Protein AF-A0A9E4JBI9-F1 (afdb_monomer)

Sequence (99 aa):
MTARLTSVGPRKAYVLVFLLLTLLTVAEVGVVYVPAVSRALLISALVLLALAKAGLVLMTYMHLGHEARALRLTVLVPFVFPALYAFVLMAEASWRFLR

Secondary structure (DSSP, 8-state):
----S--S-HHHHHHHHHHHHHHHHHHHHHHHT-TT--HHHHHHHHHHHHHHHHHHHHHHTS-TTTS-HHHHHHHHHHHHHHHHHHHHHHHHHHHHHT-

Radius of gyration: 18.27 Å; Cα contacts (8 Å, |Δi|>4): 27; chains: 1; bounding box: 62×27×43 Å

Foldseek 3Di:
DPPDDPPCPLVSVVVVLVVVLVVLVVVLVVLVPDPPDDPVRNVVVNVVSVVVNVVSCCVRVVVLVPDDPVSSVVVVVVVCVVVVVVVVVVVVVVVVVVD

pLDDT: mean 85.4, std 12.38, range [46.72, 97.19]

Mean predicted aligned error: 8.05 Å

Solvent-accessible surface area (backbone atoms only — not comparable to full-atom values): 5890 Å² total; per-residue (Å²): 145,86,88,85,87,75,85,59,53,74,70,54,47,55,53,51,51,48,52,51,48,52,51,53,49,53,48,51,57,52,60,72,71,51,78,95,64,55,70,68,58,52,52,52,52,49,50,52,54,50,50,52,49,50,50,53,43,44,44,61,79,63,44,49,72,81,53,58,73,69,65,41,47,66,56,46,51,73,61,47,49,59,59,54,49,50,52,53,51,52,51,52,53,52,56,60,73,77,107

Structure (mmCIF, N/CA/C/O backbone):
data_AF-A0A9E4JBI9-F1
#
_entry.id   AF-A0A9E4JBI9-F1
#
loop_
_atom_site.group_PDB
_atom_site.id
_atom_site.type_symbol
_atom_site.label_atom_id
_atom_site.label_alt_id
_atom_site.label_comp_id
_atom_site.label_asym_id
_atom_site.label_entity_id
_atom_s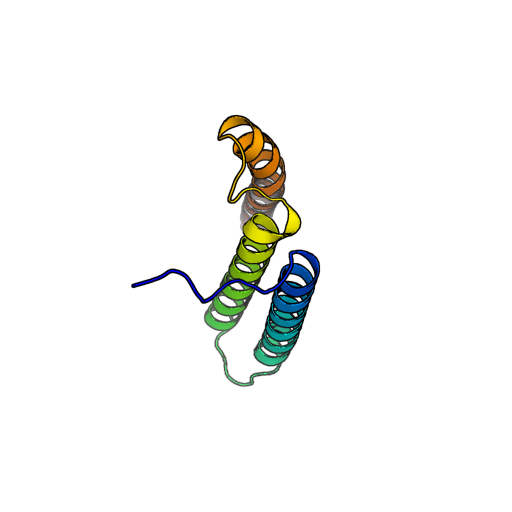ite.label_seq_id
_atom_site.pdbx_PDB_ins_code
_atom_site.Cartn_x
_atom_site.Cartn_y
_atom_site.Cartn_z
_atom_site.occupancy
_atom_site.B_iso_or_equiv
_atom_site.auth_seq_id
_atom_site.auth_comp_id
_atom_site.auth_asym_id
_atom_site.auth_atom_id
_atom_site.pdbx_PDB_model_num
ATOM 1 N N . MET A 1 1 ? -31.114 18.670 3.059 1.00 46.72 1 MET A N 1
ATOM 2 C CA . MET A 1 1 ? -31.574 17.543 2.216 1.00 46.72 1 MET A CA 1
ATOM 3 C C . MET A 1 1 ? -30.383 16.641 1.857 1.00 46.72 1 MET A C 1
ATOM 5 O O . MET A 1 1 ? -30.017 16.555 0.700 1.00 46.72 1 MET A O 1
ATOM 9 N N . THR A 1 2 ? -29.746 15.990 2.842 1.00 48.91 2 THR A N 1
ATOM 10 C CA . THR A 1 2 ? -28.578 15.089 2.634 1.00 48.91 2 THR A CA 1
ATOM 11 C C . THR A 1 2 ? -28.499 13.991 3.708 1.00 48.91 2 THR A C 1
ATOM 13 O O . THR A 1 2 ? -27.429 13.535 4.087 1.00 48.91 2 THR A O 1
ATOM 16 N N . ALA A 1 3 ? -29.644 13.544 4.223 1.00 59.12 3 ALA A N 1
ATOM 17 C CA . ALA A 1 3 ? -29.716 12.480 5.220 1.00 59.12 3 ALA A CA 1
ATOM 18 C C . ALA A 1 3 ? -30.412 11.258 4.611 1.00 59.12 3 ALA A C 1
ATOM 20 O O . ALA A 1 3 ? -31.601 11.086 4.863 1.00 59.12 3 ALA A O 1
ATOM 21 N N . ARG A 1 4 ? -29.742 10.471 3.740 1.00 51.34 4 ARG A N 1
ATOM 22 C CA . ARG A 1 4 ? -30.317 9.194 3.240 1.00 51.34 4 ARG A CA 1
ATOM 23 C C . ARG A 1 4 ? -29.437 8.246 2.398 1.00 51.34 4 ARG A C 1
ATOM 25 O O . ARG A 1 4 ? -30.003 7.506 1.605 1.00 51.34 4 ARG A O 1
ATOM 32 N N . LEU A 1 5 ? -28.105 8.197 2.534 1.00 55.97 5 LEU A N 1
ATOM 33 C CA . LEU A 1 5 ? -27.298 7.271 1.699 1.00 55.97 5 LEU A CA 1
ATOM 34 C C . LEU A 1 5 ? -26.445 6.222 2.429 1.00 55.97 5 LEU A C 1
ATOM 36 O O . LEU A 1 5 ? -25.766 5.442 1.772 1.00 55.97 5 LEU A O 1
ATOM 40 N N . THR A 1 6 ? -26.525 6.095 3.755 1.00 51.41 6 THR A N 1
ATOM 41 C CA . THR A 1 6 ? -25.751 5.074 4.490 1.00 51.41 6 THR A CA 1
ATOM 42 C C . THR A 1 6 ? -26.591 4.332 5.535 1.00 51.41 6 THR A C 1
ATOM 44 O O . THR A 1 6 ? -26.264 4.297 6.712 1.00 51.41 6 THR A O 1
ATOM 47 N N . SER A 1 7 ? -27.680 3.676 5.118 1.00 47.09 7 SER A N 1
ATOM 48 C CA . SER A 1 7 ? -28.358 2.650 5.947 1.00 47.09 7 SER A CA 1
ATOM 49 C C . SER A 1 7 ? -27.816 1.234 5.699 1.00 47.09 7 SER A C 1
ATOM 51 O O . SER A 1 7 ? -28.430 0.219 6.039 1.00 47.09 7 SER A O 1
ATOM 53 N N . VAL A 1 8 ? -26.631 1.150 5.099 1.00 58.59 8 VAL A N 1
ATOM 54 C CA . VAL A 1 8 ? -25.854 -0.076 4.986 1.00 58.59 8 VAL A CA 1
ATOM 55 C C . VAL A 1 8 ? -25.333 -0.373 6.393 1.00 58.59 8 VAL A C 1
ATOM 57 O O . VAL A 1 8 ? -24.371 0.241 6.838 1.00 58.59 8 VAL A O 1
ATOM 60 N N . GLY A 1 9 ? -26.020 -1.252 7.135 1.00 64.94 9 GLY A N 1
ATOM 61 C CA . GLY A 1 9 ? -25.605 -1.614 8.498 1.00 64.94 9 GLY A CA 1
ATOM 62 C C . GLY A 1 9 ? -24.115 -1.990 8.547 1.00 64.94 9 GLY A C 1
ATOM 63 O O . GLY A 1 9 ? -23.610 -2.494 7.545 1.00 64.94 9 GLY A O 1
ATOM 64 N N . PRO A 1 10 ? -23.404 -1.791 9.672 1.00 68.06 10 PRO A N 1
ATOM 65 C CA . PRO A 1 10 ? -21.935 -1.839 9.730 1.00 68.06 10 PRO A CA 1
ATOM 66 C C . PRO A 1 10 ? -21.333 -3.087 9.068 1.00 68.06 10 PRO A C 1
ATOM 68 O O . PRO A 1 10 ? -20.383 -2.996 8.300 1.00 68.06 10 PRO A O 1
ATOM 71 N N . ARG A 1 11 ? -21.975 -4.250 9.234 1.00 78.94 11 ARG A N 1
ATOM 72 C CA . ARG A 1 11 ? -21.613 -5.505 8.550 1.00 78.94 11 ARG A CA 1
ATOM 73 C C . ARG A 1 11 ? -21.638 -5.423 7.022 1.00 78.94 11 ARG A C 1
ATOM 75 O O . ARG A 1 11 ? -20.736 -5.92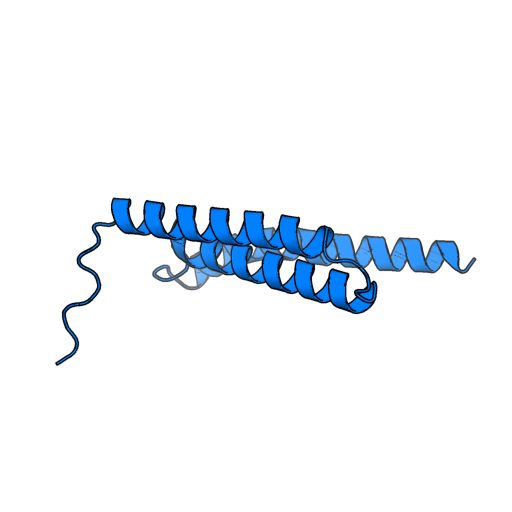2 6.364 1.00 78.94 11 ARG A O 1
ATOM 82 N N . LYS A 1 12 ? -22.657 -4.788 6.450 1.00 83.06 12 LYS A N 1
ATOM 83 C CA . LYS A 1 12 ? -22.800 -4.625 5.002 1.00 83.06 12 LYS A CA 1
ATOM 84 C C . LYS A 1 12 ? -21.737 -3.670 4.432 1.00 83.06 12 LYS A C 1
ATOM 86 O O . LYS A 1 12 ? -21.296 -3.882 3.309 1.00 83.06 12 LYS A O 1
ATOM 91 N N . ALA A 1 13 ? -21.287 -2.674 5.204 1.00 83.81 13 ALA A N 1
ATOM 92 C CA . ALA A 1 13 ? -20.217 -1.766 4.785 1.00 83.81 13 ALA A CA 1
ATOM 93 C C . ALA A 1 13 ? -18.873 -2.507 4.684 1.00 83.81 13 ALA A C 1
ATOM 95 O O . ALA A 1 13 ? -18.177 -2.376 3.680 1.00 83.81 13 ALA A O 1
ATOM 96 N N . TYR A 1 14 ? -18.561 -3.371 5.656 1.00 88.44 14 TYR A N 1
ATOM 97 C CA . TYR A 1 14 ? -17.377 -4.236 5.593 1.00 88.44 14 TYR A CA 1
ATOM 98 C C . TYR A 1 14 ? -17.390 -5.187 4.401 1.00 88.44 14 TYR A C 1
ATOM 100 O O . TYR A 1 14 ? -16.356 -5.376 3.768 1.00 88.44 14 TYR A O 1
ATOM 108 N N . VAL A 1 15 ? -18.544 -5.777 4.086 1.00 91.69 15 VAL A N 1
ATOM 109 C CA . VAL A 1 15 ? -18.680 -6.671 2.927 1.00 91.69 15 VAL A CA 1
ATOM 110 C C . VAL A 1 15 ? -18.508 -5.899 1.618 1.00 91.69 15 VAL A C 1
ATOM 112 O O . VAL A 1 15 ? -17.849 -6.384 0.705 1.00 91.69 15 VAL A O 1
ATOM 115 N N . LEU A 1 16 ? -19.037 -4.677 1.525 1.00 91.44 16 LEU A N 1
ATOM 116 C CA . LEU A 1 16 ? -18.870 -3.842 0.336 1.00 91.44 16 LEU A CA 1
ATOM 117 C C . LEU A 1 16 ? -17.404 -3.449 0.115 1.00 91.44 16 LEU A C 1
ATOM 119 O O . LEU A 1 16 ? -16.901 -3.569 -1.000 1.00 91.44 16 LEU A O 1
ATOM 123 N N . VAL A 1 17 ? -16.699 -3.033 1.171 1.00 92.75 17 VAL A N 1
ATOM 124 C CA . VAL A 1 17 ? -15.266 -2.706 1.075 1.00 92.75 17 VAL A CA 1
ATOM 125 C C . VAL A 1 17 ? -14.430 -3.951 0.788 1.00 92.75 17 VAL A C 1
ATOM 127 O O . VAL A 1 17 ? -13.487 -3.870 0.006 1.00 92.75 17 VAL A O 1
ATOM 130 N N . PHE A 1 18 ? -14.803 -5.110 1.333 1.00 93.75 18 PHE A N 1
ATOM 131 C CA . PHE A 1 18 ? -14.159 -6.380 1.002 1.00 93.75 18 PHE A CA 1
ATOM 132 C C . PHE A 1 18 ? -14.258 -6.668 -0.498 1.00 93.75 18 PHE A C 1
ATOM 134 O O . PHE A 1 18 ? -13.238 -6.887 -1.143 1.00 93.75 18 PHE A O 1
ATOM 141 N N . LEU A 1 19 ? -15.464 -6.585 -1.071 1.00 95.50 19 LEU A N 1
ATOM 142 C CA . LEU A 1 19 ? -15.674 -6.791 -2.506 1.00 95.50 19 LEU A CA 1
ATOM 143 C C . LEU A 1 19 ? -14.900 -5.775 -3.352 1.00 95.50 19 LEU A C 1
ATOM 145 O O . LEU A 1 19 ? -14.336 -6.141 -4.382 1.00 95.50 19 LEU A O 1
ATOM 149 N N . LEU A 1 20 ? -14.825 -4.519 -2.905 1.00 95.31 20 LEU A N 1
ATOM 150 C CA . LEU A 1 20 ? -14.030 -3.491 -3.573 1.00 95.31 20 LEU A CA 1
ATOM 151 C C . LEU A 1 20 ? -12.531 -3.829 -3.553 1.00 95.31 20 LEU A C 1
ATOM 153 O O . LEU A 1 20 ? -11.868 -3.701 -4.579 1.00 95.31 20 LEU A O 1
ATOM 157 N N . LEU A 1 21 ? -11.999 -4.300 -2.421 1.00 95.62 21 LEU A N 1
ATOM 158 C CA . LEU A 1 21 ? -10.608 -4.755 -2.309 1.00 95.62 21 LEU A CA 1
ATOM 159 C C . LEU A 1 21 ? -10.339 -5.978 -3.188 1.00 95.62 21 LEU A C 1
ATOM 161 O O . LEU A 1 21 ? -9.300 -6.036 -3.849 1.00 95.62 21 LEU A O 1
ATOM 165 N N . THR A 1 22 ? -11.267 -6.934 -3.233 1.00 96.44 22 THR A N 1
ATOM 166 C CA . THR A 1 22 ? -11.181 -8.087 -4.136 1.00 96.44 22 THR A CA 1
ATOM 167 C C . THR A 1 22 ? -11.121 -7.626 -5.589 1.00 96.44 22 THR A C 1
ATOM 169 O O . THR A 1 22 ? -10.223 -8.043 -6.317 1.00 96.44 22 THR A O 1
ATOM 172 N N . LEU A 1 23 ? -12.004 -6.712 -5.999 1.00 96.88 23 LEU A N 1
ATOM 173 C CA . LEU A 1 23 ? -12.011 -6.161 -7.353 1.00 96.88 23 LEU A CA 1
ATOM 174 C C . LEU A 1 23 ? -10.699 -5.435 -7.680 1.00 96.88 23 LEU A C 1
ATOM 176 O O . LEU A 1 23 ? -10.132 -5.656 -8.748 1.00 96.88 23 LEU A O 1
ATOM 180 N N . LEU A 1 24 ? -10.175 -4.628 -6.752 1.00 95.69 24 LEU A N 1
ATOM 181 C CA . LEU A 1 24 ? -8.884 -3.951 -6.920 1.00 95.69 24 LEU A CA 1
ATOM 182 C C . LEU A 1 24 ? -7.721 -4.941 -7.052 1.00 95.69 24 LEU A C 1
ATOM 184 O O . LEU A 1 24 ? -6.761 -4.676 -7.767 1.00 95.69 24 LEU A O 1
ATOM 188 N N . THR A 1 25 ? -7.812 -6.091 -6.385 1.00 96.44 25 THR A N 1
ATOM 189 C CA . THR A 1 25 ? -6.800 -7.154 -6.457 1.00 96.44 25 THR A CA 1
ATOM 190 C C . THR A 1 25 ? -6.871 -7.895 -7.791 1.00 96.44 25 THR A C 1
ATOM 192 O O . THR A 1 25 ? -5.841 -8.144 -8.409 1.00 96.44 25 THR A O 1
ATOM 195 N N . VAL A 1 26 ? -8.076 -8.179 -8.293 1.00 97.19 26 VAL A N 1
ATOM 196 C CA . VAL A 1 26 ? -8.264 -8.720 -9.649 1.00 97.19 26 VAL A CA 1
ATOM 197 C C . VAL A 1 26 ? -7.734 -7.741 -10.700 1.00 97.19 26 VAL A C 1
ATOM 199 O O . VAL A 1 26 ? -7.034 -8.158 -11.620 1.00 97.19 26 VAL A O 1
ATOM 202 N N . ALA A 1 27 ? -8.003 -6.441 -10.542 1.00 94.75 27 ALA A N 1
ATOM 203 C CA . ALA A 1 27 ? -7.471 -5.407 -11.425 1.00 94.75 27 ALA A CA 1
ATOM 204 C C . ALA A 1 27 ? -5.936 -5.347 -11.386 1.00 94.75 27 ALA A C 1
ATOM 206 O O . ALA A 1 27 ? -5.308 -5.252 -12.435 1.00 94.75 27 ALA A O 1
ATOM 207 N N . GLU A 1 28 ? -5.325 -5.459 -10.204 1.00 94.88 28 GLU A N 1
ATOM 208 C CA . GLU A 1 28 ? -3.867 -5.518 -10.051 1.00 94.88 28 GLU A CA 1
ATOM 209 C C . GLU A 1 28 ? -3.254 -6.687 -10.819 1.00 94.88 28 GLU A C 1
ATOM 211 O O . GLU A 1 28 ? -2.327 -6.488 -11.604 1.00 94.88 28 GLU A O 1
ATOM 216 N N . VAL A 1 29 ? -3.815 -7.887 -10.658 1.00 95.44 29 VAL A N 1
ATOM 217 C CA . VAL A 1 29 ? -3.384 -9.066 -11.417 1.00 95.44 29 VAL A CA 1
ATOM 218 C C . VAL A 1 29 ? -3.576 -8.835 -12.918 1.00 95.44 29 VAL A C 1
ATOM 220 O O . VAL A 1 29 ? -2.682 -9.142 -13.700 1.00 95.44 29 VAL A O 1
ATOM 223 N N . GLY A 1 30 ? -4.695 -8.232 -13.328 1.00 93.44 30 GLY A N 1
ATOM 224 C CA . GLY A 1 30 ? -4.964 -7.885 -14.724 1.00 93.44 30 GLY A CA 1
ATOM 225 C C . GLY A 1 30 ? -3.926 -6.937 -15.331 1.00 93.44 30 GLY A C 1
ATOM 226 O O . GLY A 1 30 ? -3.463 -7.185 -16.442 1.00 93.44 30 GLY A O 1
ATOM 227 N N . VAL A 1 31 ? -3.508 -5.898 -14.596 1.00 93.06 31 VAL A N 1
ATOM 228 C CA . VAL A 1 31 ? -2.491 -4.924 -15.040 1.00 93.06 31 VAL A CA 1
ATOM 229 C C . VAL A 1 31 ? -1.151 -5.600 -15.344 1.00 93.06 31 VAL A C 1
ATOM 231 O O . VAL A 1 31 ? -0.481 -5.210 -16.298 1.00 93.06 31 VAL A O 1
ATOM 234 N N . VAL A 1 32 ? -0.777 -6.640 -14.593 1.00 92.81 32 VAL A N 1
ATOM 235 C CA . VAL A 1 32 ? 0.471 -7.392 -14.823 1.00 92.81 32 VAL A CA 1
ATOM 236 C C . VAL A 1 32 ? 0.472 -8.116 -16.174 1.00 92.81 32 VAL A C 1
ATOM 238 O O . VAL A 1 32 ? 1.529 -8.259 -16.785 1.00 92.81 32 VAL A O 1
ATOM 241 N N . TYR A 1 33 ? -0.693 -8.541 -16.664 1.00 93.06 33 TYR A N 1
ATOM 242 C CA . TYR A 1 33 ? -0.815 -9.264 -17.933 1.00 93.06 33 TYR A CA 1
ATOM 243 C C . TYR A 1 33 ? -1.004 -8.355 -19.154 1.00 93.06 33 TYR A C 1
ATOM 245 O O . TYR A 1 33 ? -1.122 -8.871 -20.266 1.00 93.06 33 TYR A O 1
ATOM 253 N N . VAL A 1 34 ? -1.030 -7.026 -18.993 1.00 90.38 34 VAL A N 1
ATOM 254 C CA . VAL A 1 34 ? -1.171 -6.105 -20.129 1.00 90.38 34 VAL A CA 1
ATOM 255 C C . VAL A 1 34 ? 0.142 -6.068 -20.925 1.00 90.38 34 VAL A C 1
ATOM 257 O O . VAL A 1 34 ? 1.166 -5.617 -20.400 1.00 90.38 34 VAL A O 1
ATOM 260 N N . PRO A 1 35 ? 0.148 -6.515 -22.195 1.00 87.25 35 PRO A N 1
ATOM 261 C CA . PRO A 1 35 ? 1.348 -6.474 -23.018 1.00 87.25 35 PRO A CA 1
ATOM 262 C C . PRO A 1 35 ? 1.684 -5.033 -23.430 1.00 87.25 35 PRO A C 1
ATOM 264 O O . PRO A 1 35 ? 0.820 -4.161 -23.476 1.00 87.25 35 PRO A O 1
ATOM 267 N N . ALA A 1 36 ? 2.951 -4.795 -23.779 1.00 85.06 36 ALA A N 1
ATOM 268 C CA . ALA A 1 36 ? 3.448 -3.529 -24.336 1.00 85.06 36 ALA A CA 1
ATOM 269 C C . ALA A 1 36 ? 3.383 -2.286 -23.414 1.00 85.06 36 ALA A C 1
ATOM 271 O O . ALA A 1 36 ? 3.501 -1.157 -23.888 1.00 85.06 36 ALA A O 1
ATOM 272 N N . VAL A 1 37 ? 3.273 -2.468 -22.095 1.00 89.31 37 VAL A N 1
ATOM 273 C CA . VAL A 1 37 ? 3.384 -1.376 -21.111 1.00 89.31 37 VAL A CA 1
ATOM 274 C C . VAL A 1 37 ? 4.844 -1.185 -20.692 1.00 89.31 37 VAL A C 1
ATOM 276 O O . VAL A 1 37 ? 5.566 -2.152 -20.446 1.00 89.31 37 VAL A O 1
ATOM 279 N N . SER A 1 38 ? 5.302 0.067 -20.586 1.00 92.75 38 SER A N 1
ATOM 280 C CA . SER A 1 38 ? 6.656 0.346 -20.099 1.00 92.75 38 SER A CA 1
ATOM 281 C C . SER A 1 38 ? 6.815 -0.105 -18.643 1.00 92.75 38 SER A C 1
ATOM 283 O O . SER A 1 38 ? 5.911 0.046 -17.820 1.00 92.75 38 SER A O 1
ATOM 285 N N . ARG A 1 39 ? 7.995 -0.630 -18.290 1.00 89.56 39 ARG A N 1
ATOM 286 C CA . ARG A 1 3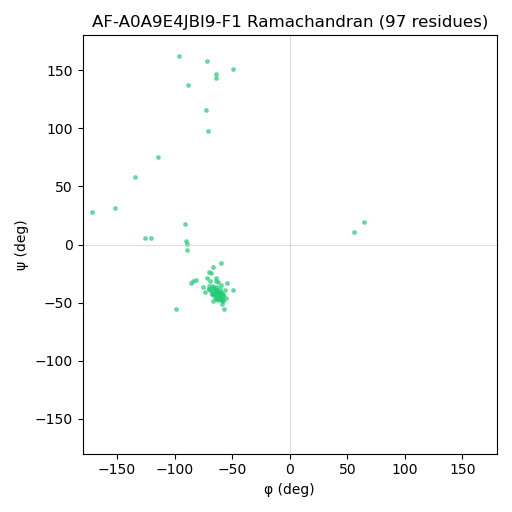9 ? 8.261 -1.144 -16.934 1.00 89.56 39 ARG A CA 1
ATOM 287 C C . ARG A 1 39 ? 8.002 -0.095 -15.849 1.00 89.56 39 ARG A C 1
ATOM 289 O O . ARG A 1 39 ? 7.467 -0.424 -14.797 1.00 89.56 39 ARG A O 1
ATOM 296 N N . ALA A 1 40 ? 8.357 1.162 -16.113 1.00 91.12 40 ALA A N 1
ATOM 297 C CA . ALA A 1 40 ? 8.122 2.265 -15.187 1.00 91.12 40 ALA A CA 1
ATOM 298 C C . ALA A 1 40 ? 6.623 2.534 -14.969 1.00 91.12 40 ALA A C 1
ATOM 300 O O . ALA A 1 40 ? 6.206 2.739 -13.832 1.00 91.12 40 ALA A O 1
ATOM 301 N N . LEU A 1 41 ? 5.820 2.487 -16.038 1.00 92.75 41 LEU A N 1
ATOM 302 C CA . LEU A 1 41 ? 4.373 2.693 -15.965 1.00 92.75 41 LEU A CA 1
ATOM 303 C C . LEU A 1 41 ? 3.664 1.528 -15.263 1.00 92.75 41 LEU A C 1
ATOM 305 O O . LEU A 1 41 ? 2.743 1.747 -1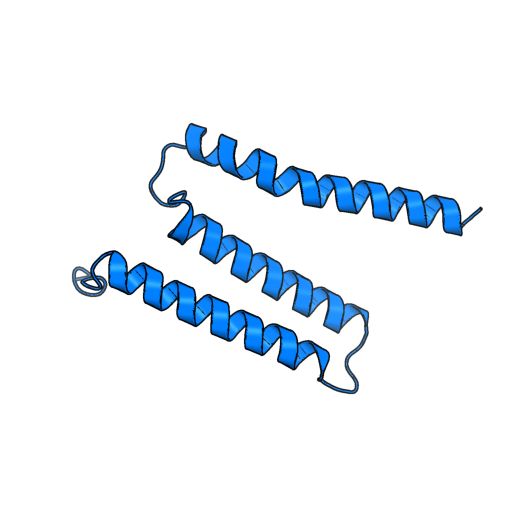4.483 1.00 92.75 41 LEU A O 1
ATOM 309 N N . LEU A 1 42 ? 4.118 0.295 -15.495 1.00 94.25 42 LEU A N 1
ATOM 310 C CA . LEU A 1 42 ? 3.597 -0.878 -14.797 1.00 94.25 42 LEU A CA 1
ATOM 311 C C . LEU A 1 42 ? 3.870 -0.772 -13.290 1.00 94.25 42 LEU A C 1
ATOM 313 O O . LEU A 1 42 ? 2.954 -0.927 -12.487 1.00 94.25 42 LEU A O 1
ATOM 317 N N . ILE A 1 43 ? 5.106 -0.440 -12.898 1.00 92.75 43 ILE A N 1
ATOM 318 C CA . ILE A 1 43 ? 5.468 -0.261 -11.484 1.00 92.75 43 ILE A CA 1
ATOM 319 C C . ILE A 1 43 ? 4.630 0.850 -10.843 1.00 92.75 43 ILE A C 1
ATOM 321 O O . ILE A 1 43 ? 4.079 0.641 -9.764 1.00 92.75 43 ILE A O 1
ATOM 325 N N . SER A 1 44 ? 4.501 2.014 -11.489 1.00 93.44 44 SER A N 1
ATOM 326 C CA . SER A 1 44 ? 3.724 3.120 -10.922 1.00 93.44 44 SER A CA 1
ATOM 327 C C . SER A 1 44 ? 2.240 2.770 -10.780 1.00 93.44 44 SER A C 1
ATOM 329 O O . SER A 1 44 ? 1.649 3.072 -9.743 1.00 93.44 44 SER A O 1
ATOM 331 N N . ALA A 1 45 ? 1.653 2.063 -11.751 1.00 94.06 45 ALA A N 1
ATOM 332 C CA . ALA A 1 45 ? 0.274 1.586 -11.676 1.00 94.06 45 ALA A CA 1
ATOM 333 C C . ALA A 1 45 ? 0.057 0.614 -10.502 1.00 94.06 45 ALA A C 1
ATOM 335 O O . ALA A 1 45 ? -0.890 0.788 -9.731 1.00 94.06 45 ALA A O 1
ATOM 336 N N . LEU A 1 46 ? 0.950 -0.365 -10.319 1.00 94.25 46 LEU A N 1
ATOM 337 C CA . LEU A 1 46 ? 0.869 -1.317 -9.205 1.00 94.25 46 LEU A CA 1
ATOM 338 C C . LEU A 1 46 ? 1.040 -0.628 -7.845 1.00 94.25 46 LEU A C 1
ATOM 340 O O . LEU A 1 46 ? 0.304 -0.924 -6.906 1.00 94.25 46 LEU A O 1
ATOM 344 N N . VAL A 1 47 ? 1.962 0.333 -7.735 1.00 93.94 47 VAL A N 1
ATOM 345 C CA . VAL A 1 47 ? 2.149 1.109 -6.498 1.00 93.94 47 VAL A CA 1
ATOM 346 C C . VAL A 1 47 ? 0.893 1.916 -6.164 1.00 93.94 47 VAL A C 1
ATOM 348 O O . VAL A 1 47 ? 0.450 1.909 -5.016 1.00 93.94 47 VAL A O 1
ATOM 351 N N . LEU A 1 48 ? 0.273 2.572 -7.149 1.00 95.12 48 LEU A N 1
ATOM 352 C CA . LEU A 1 48 ? -0.969 3.322 -6.936 1.00 95.12 48 LEU A CA 1
ATOM 353 C C . LEU A 1 48 ? -2.125 2.409 -6.496 1.00 95.12 48 LEU A C 1
ATOM 355 O O . LEU A 1 48 ? -2.847 2.749 -5.556 1.00 95.12 48 LEU A O 1
ATOM 359 N N . LEU A 1 49 ? -2.271 1.233 -7.114 1.00 95.00 49 LEU A N 1
ATOM 360 C CA . LEU A 1 49 ? -3.258 0.222 -6.715 1.00 95.00 49 LEU A CA 1
ATOM 361 C C . LEU A 1 49 ? -3.015 -0.292 -5.287 1.00 95.00 49 LEU A C 1
ATOM 363 O O . LEU A 1 49 ? -3.964 -0.434 -4.508 1.00 95.00 49 LEU A O 1
ATOM 367 N N . ALA A 1 50 ? -1.756 -0.517 -4.909 1.00 93.44 50 ALA A N 1
ATOM 368 C CA . ALA A 1 50 ? -1.381 -0.914 -3.556 1.00 93.44 50 ALA A CA 1
ATOM 369 C C . ALA A 1 50 ? -1.736 0.164 -2.516 1.00 93.44 50 ALA A C 1
ATOM 371 O O . ALA A 1 50 ? -2.348 -0.148 -1.490 1.00 93.44 50 ALA A O 1
ATOM 372 N N . LEU A 1 51 ? -1.426 1.434 -2.799 1.00 93.06 51 LEU A N 1
ATOM 373 C CA . LEU A 1 51 ? -1.759 2.561 -1.920 1.00 93.06 51 LEU A CA 1
ATOM 374 C C . LEU A 1 51 ? -3.274 2.747 -1.767 1.00 93.06 51 LEU A C 1
ATOM 376 O O . LEU A 1 51 ? -3.751 2.992 -0.657 1.00 93.06 51 LEU A O 1
ATOM 380 N N . ALA A 1 52 ? -4.044 2.575 -2.845 1.00 94.44 52 ALA A N 1
ATOM 381 C CA . ALA A 1 52 ? -5.503 2.639 -2.793 1.00 94.44 52 ALA A CA 1
ATOM 382 C C . ALA A 1 52 ? -6.093 1.553 -1.873 1.00 94.44 52 ALA A C 1
ATOM 384 O O . ALA A 1 52 ? -6.924 1.858 -1.013 1.00 94.44 52 ALA A O 1
ATOM 385 N N . LYS A 1 53 ? -5.618 0.302 -1.984 1.00 94.25 53 LYS A N 1
ATOM 386 C CA . LYS A 1 53 ? -6.024 -0.794 -1.082 1.00 94.25 53 LYS A CA 1
ATOM 387 C C . LYS A 1 53 ? -5.673 -0.488 0.370 1.00 94.25 53 LYS A C 1
ATOM 389 O O . LYS A 1 53 ? -6.523 -0.630 1.247 1.00 94.25 53 LYS A O 1
ATOM 394 N N . ALA A 1 54 ? -4.449 -0.030 0.624 1.00 91.69 54 ALA A N 1
ATOM 395 C CA . ALA A 1 54 ? -4.019 0.344 1.964 1.00 91.69 54 ALA A CA 1
ATOM 396 C C . ALA A 1 54 ? -4.903 1.440 2.577 1.00 91.69 54 ALA A C 1
ATOM 398 O O . ALA A 1 54 ? -5.316 1.320 3.730 1.00 91.69 54 ALA A O 1
ATOM 399 N N . GLY A 1 55 ? -5.248 2.472 1.800 1.00 89.88 55 GLY A N 1
ATOM 400 C CA . GLY A 1 55 ? -6.154 3.535 2.232 1.00 89.88 55 GLY A CA 1
ATOM 401 C C . GLY A 1 55 ? -7.542 3.012 2.612 1.00 89.88 55 GLY A C 1
ATOM 402 O O . GLY A 1 55 ? -8.043 3.334 3.690 1.00 89.88 55 GLY A O 1
ATOM 403 N N . LEU A 1 56 ? -8.132 2.147 1.779 1.00 90.56 56 LEU A N 1
ATOM 404 C CA . LEU A 1 56 ? -9.426 1.511 2.063 1.00 90.56 56 LEU A CA 1
ATOM 405 C C . LEU A 1 56 ? -9.394 0.676 3.352 1.00 90.56 56 LEU A C 1
ATOM 407 O O . LEU A 1 56 ? -10.333 0.744 4.152 1.00 90.56 56 LEU A O 1
ATOM 411 N N . VAL A 1 57 ? -8.310 -0.074 3.576 1.00 90.69 57 VAL A N 1
ATOM 412 C CA . VAL A 1 57 ? -8.121 -0.884 4.789 1.00 90.69 57 VAL A CA 1
ATOM 413 C C . VAL A 1 57 ? -7.978 -0.007 6.031 1.00 90.69 57 VAL A C 1
ATOM 415 O O . VAL A 1 57 ? -8.685 -0.237 7.015 1.00 90.69 57 VAL A O 1
ATOM 418 N N . LEU A 1 58 ? -7.120 1.018 5.973 1.00 88.38 58 LEU A N 1
ATOM 419 C CA . LEU A 1 58 ? -6.903 1.968 7.068 1.00 88.38 58 LEU A CA 1
ATOM 420 C C . LEU A 1 58 ? -8.210 2.665 7.462 1.00 88.38 58 LEU A C 1
ATOM 422 O O . LEU A 1 58 ? -8.545 2.732 8.643 1.00 88.38 58 LEU A O 1
ATOM 426 N N . MET A 1 59 ? -8.976 3.152 6.485 1.00 85.00 59 MET A N 1
ATOM 427 C CA . MET A 1 59 ? -10.222 3.875 6.753 1.00 85.00 59 MET A CA 1
ATOM 428 C C . MET A 1 59 ? -11.337 2.973 7.292 1.00 85.00 59 MET A C 1
ATOM 430 O O . MET A 1 59 ? -12.087 3.409 8.165 1.00 85.00 59 MET A O 1
ATOM 434 N N . THR A 1 60 ? -11.453 1.743 6.782 1.00 84.88 60 THR A N 1
ATOM 435 C CA . THR A 1 60 ? -12.626 0.891 7.038 1.00 84.88 60 THR A CA 1
ATOM 436 C C . THR A 1 60 ? -12.378 -0.133 8.136 1.00 84.88 60 THR A C 1
ATOM 438 O O . THR A 1 60 ? -13.128 -0.176 9.102 1.00 84.88 60 THR A O 1
ATOM 441 N N . TYR A 1 61 ? -11.340 -0.965 8.019 1.00 83.19 61 TYR A N 1
ATOM 442 C CA . TYR A 1 61 ? -11.124 -2.074 8.958 1.00 83.19 61 TYR A CA 1
ATOM 443 C C . TYR A 1 61 ? -10.394 -1.637 10.223 1.00 83.19 61 TYR A C 1
ATOM 445 O O . TYR A 1 61 ? -10.655 -2.172 11.2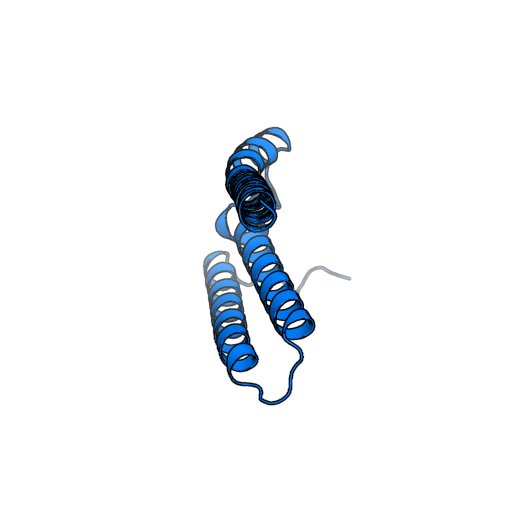98 1.00 83.19 61 TYR A O 1
ATOM 453 N N . MET A 1 62 ? -9.522 -0.632 10.120 1.00 85.56 62 MET A N 1
ATOM 454 C CA . MET A 1 62 ? -8.785 -0.115 11.276 1.00 85.56 62 MET A CA 1
ATOM 455 C C . MET A 1 62 ? -9.505 1.029 12.001 1.00 85.56 62 MET A C 1
ATOM 457 O O . MET A 1 62 ? -8.958 1.572 12.950 1.00 85.56 62 MET A O 1
ATOM 461 N N . HIS A 1 63 ? -10.719 1.403 11.575 1.00 74.25 63 HIS A N 1
ATOM 462 C CA . HIS A 1 63 ? -11.551 2.453 12.189 1.00 74.25 63 HIS A CA 1
ATOM 463 C C . HIS A 1 63 ? -10.896 3.844 12.312 1.00 74.25 63 HIS A C 1
ATOM 465 O O . HIS A 1 63 ? -11.484 4.758 12.891 1.00 74.25 63 HIS A O 1
ATOM 471 N N . LEU A 1 64 ? -9.738 4.071 11.679 1.00 72.00 64 LEU A N 1
ATOM 472 C CA . LEU A 1 64 ? -8.981 5.329 11.758 1.00 72.00 64 LEU A CA 1
ATOM 473 C C . LEU A 1 64 ? -9.759 6.561 11.272 1.00 72.00 64 LEU A C 1
ATOM 475 O O . LEU A 1 64 ? -9.332 7.687 11.524 1.00 72.00 64 LEU A O 1
ATOM 479 N N . GLY A 1 65 ? -10.866 6.366 10.549 1.00 64.81 65 GLY A N 1
ATOM 480 C CA . GLY A 1 65 ? -11.729 7.442 10.070 1.00 64.81 65 GLY A CA 1
ATOM 481 C C . GLY A 1 65 ? -12.532 8.162 11.161 1.00 64.81 65 GLY A C 1
ATOM 482 O O . GLY A 1 65 ? -12.900 9.312 10.943 1.00 64.81 65 GLY A O 1
ATOM 483 N N . HIS A 1 66 ? -12.786 7.530 12.314 1.00 66.88 66 HIS A N 1
ATOM 484 C CA . HIS A 1 66 ? -13.636 8.088 13.385 1.00 66.88 66 HIS A CA 1
ATOM 485 C C . HIS A 1 66 ? -12.943 8.140 14.762 1.00 66.88 66 HIS A C 1
ATOM 487 O O . HIS A 1 66 ? -13.569 8.490 15.758 1.00 66.88 66 HIS A O 1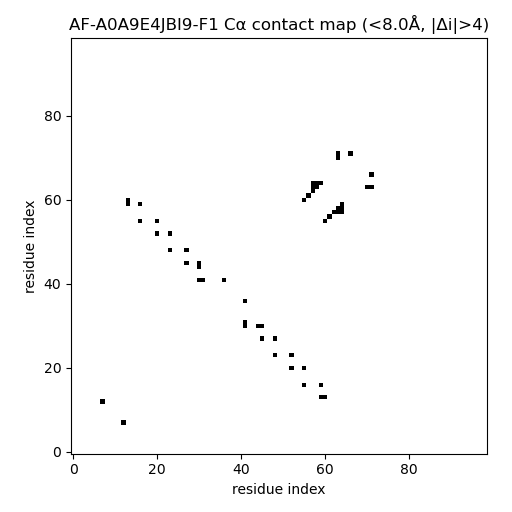
ATOM 493 N N . GLU A 1 67 ? -11.654 7.802 14.820 1.00 74.62 67 GLU A N 1
ATOM 494 C CA . GLU A 1 67 ? -10.864 7.655 16.048 1.00 74.62 67 GLU A CA 1
ATOM 495 C C . GLU A 1 67 ? -10.050 8.917 16.398 1.00 74.62 67 GLU A C 1
ATOM 497 O O . GLU A 1 67 ? -9.778 9.781 15.556 1.00 74.62 67 GLU A O 1
ATOM 502 N N . ALA A 1 68 ? -9.609 9.016 17.657 1.00 76.12 68 ALA A N 1
ATOM 503 C CA . ALA A 1 68 ? -8.790 10.128 18.135 1.00 76.12 68 ALA A CA 1
ATOM 504 C C . ALA A 1 68 ? -7.413 10.178 17.441 1.00 76.12 68 ALA A C 1
ATOM 506 O O . ALA A 1 68 ? -6.786 9.156 17.157 1.00 76.12 68 ALA A O 1
ATOM 507 N N . ARG A 1 69 ? -6.884 11.392 17.229 1.00 73.25 69 ARG A N 1
ATOM 508 C CA . ARG A 1 69 ? -5.622 11.630 16.496 1.00 73.25 69 ARG A CA 1
ATOM 509 C C . ARG A 1 69 ? -4.426 10.840 17.050 1.00 73.25 69 ARG A C 1
ATOM 511 O O . ARG A 1 69 ? -3.569 10.429 16.273 1.00 73.25 69 ARG A O 1
ATOM 518 N N . ALA A 1 70 ? -4.384 10.606 18.363 1.00 76.44 70 ALA A N 1
ATOM 519 C CA . ALA A 1 70 ? -3.345 9.806 19.011 1.00 76.44 70 ALA A CA 1
ATOM 520 C C . ALA A 1 70 ? -3.403 8.320 18.605 1.00 76.44 70 ALA A C 1
ATOM 522 O O . ALA A 1 70 ? -2.372 7.742 18.275 1.00 76.44 70 ALA A O 1
ATOM 523 N N . LEU A 1 71 ? -4.602 7.732 18.535 1.00 77.56 71 LEU A N 1
ATOM 524 C CA . LEU A 1 71 ? -4.815 6.337 18.120 1.00 77.56 71 LEU A CA 1
ATOM 525 C C . LEU A 1 71 ? -4.587 6.144 16.617 1.00 77.56 71 LEU A C 1
ATOM 527 O O . LEU A 1 71 ? -4.119 5.104 16.164 1.00 77.56 71 LEU A O 1
ATOM 531 N N . ARG A 1 72 ? -4.819 7.191 15.823 1.00 80.25 72 ARG A N 1
ATOM 532 C CA . ARG A 1 72 ? -4.430 7.185 14.412 1.00 80.25 72 ARG A CA 1
ATOM 533 C C . ARG A 1 72 ? -2.910 7.134 14.225 1.00 80.25 72 ARG A C 1
ATOM 535 O O . ARG A 1 72 ? -2.439 6.465 13.308 1.00 80.25 72 ARG A O 1
ATOM 542 N N . LEU A 1 73 ? -2.142 7.819 15.076 1.00 83.56 73 LEU A N 1
ATOM 543 C CA . LEU A 1 73 ? -0.680 7.844 14.984 1.00 83.56 73 LEU A CA 1
ATOM 544 C C . LEU A 1 73 ? -0.067 6.474 15.313 1.00 83.56 73 LEU A C 1
ATOM 546 O O . LEU A 1 73 ? 0.848 6.039 14.617 1.00 83.56 73 LEU A O 1
ATOM 550 N N . THR A 1 74 ? -0.596 5.771 16.319 1.00 85.38 74 THR A N 1
ATOM 551 C CA . THR A 1 74 ? -0.078 4.456 16.744 1.00 85.38 74 THR A CA 1
ATOM 552 C C . THR A 1 74 ? -0.219 3.381 15.672 1.00 85.38 74 THR A C 1
ATOM 554 O O . THR A 1 74 ? 0.616 2.486 15.612 1.00 85.38 74 THR A O 1
ATOM 557 N N . VAL A 1 75 ? -1.223 3.481 14.799 1.00 85.44 75 VAL A N 1
ATOM 558 C CA . VAL A 1 75 ? -1.406 2.576 13.653 1.00 85.44 75 VAL A CA 1
ATOM 559 C C . VAL A 1 75 ? -0.600 3.027 12.432 1.00 85.44 75 VAL A C 1
ATOM 561 O O . VAL A 1 75 ? -0.092 2.201 11.678 1.00 85.44 75 VAL A O 1
ATOM 564 N N . LEU A 1 76 ? -0.429 4.337 12.238 1.00 84.94 76 LEU A N 1
ATOM 565 C CA . LEU A 1 76 ? 0.315 4.865 11.094 1.00 84.94 76 LEU A CA 1
ATOM 566 C C . LEU A 1 76 ? 1.825 4.591 11.199 1.00 84.94 76 LEU A C 1
ATOM 568 O O . LEU A 1 76 ? 2.470 4.318 10.190 1.00 84.94 76 LEU A O 1
ATOM 572 N N . VAL A 1 77 ? 2.390 4.625 12.408 1.00 87.00 77 VAL A N 1
ATOM 573 C CA . VAL A 1 77 ? 3.817 4.346 12.654 1.00 87.00 77 VAL A CA 1
ATOM 574 C C . VAL A 1 77 ? 4.251 2.957 12.14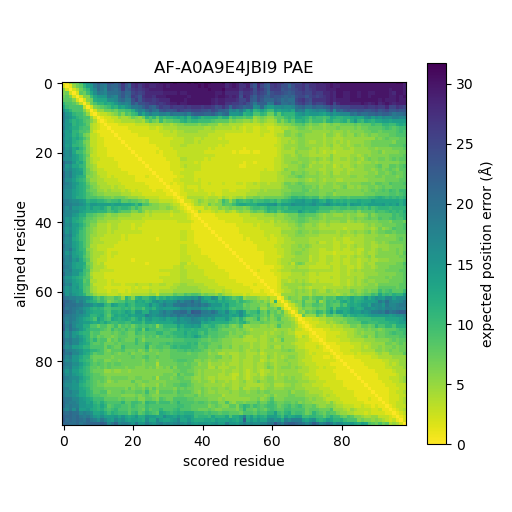9 1.00 87.00 77 VAL A C 1
ATOM 576 O O . VAL A 1 77 ? 5.155 2.906 11.309 1.00 87.00 77 VAL A O 1
ATOM 579 N N . PRO A 1 78 ? 3.624 1.834 12.563 1.00 85.94 78 PRO A N 1
ATOM 580 C CA . PRO A 1 78 ? 3.975 0.511 12.047 1.00 85.94 78 PRO A CA 1
ATOM 581 C C . PRO A 1 78 ? 3.630 0.343 10.563 1.00 85.94 78 PRO A C 1
ATOM 583 O O . PRO A 1 78 ? 4.206 -0.518 9.907 1.00 85.94 78 PRO A O 1
ATOM 586 N N . PHE A 1 79 ? 2.737 1.169 10.010 1.00 86.06 79 PHE A N 1
ATOM 587 C CA . PHE A 1 79 ? 2.413 1.150 8.585 1.00 86.06 79 PHE A CA 1
ATOM 588 C C . PHE A 1 79 ? 3.509 1.795 7.712 1.00 86.06 79 PHE A C 1
ATOM 590 O O . PHE A 1 79 ? 3.799 1.312 6.620 1.00 86.06 79 PHE A O 1
ATOM 597 N N . VAL A 1 80 ? 4.150 2.868 8.188 1.00 88.38 80 VAL A N 1
ATOM 598 C CA . VAL A 1 80 ? 5.191 3.597 7.435 1.00 88.38 80 VAL A CA 1
ATOM 599 C C . VAL A 1 80 ? 6.561 2.914 7.528 1.00 88.38 80 VAL A C 1
ATOM 601 O O . VAL A 1 80 ? 7.349 2.972 6.583 1.00 88.38 80 VAL A O 1
ATOM 604 N N . PHE A 1 81 ? 6.847 2.234 8.640 1.00 91.12 81 PHE A N 1
ATOM 605 C CA . PHE A 1 81 ? 8.156 1.625 8.899 1.00 91.12 81 PHE A CA 1
ATOM 606 C C . PHE A 1 81 ? 8.631 0.644 7.805 1.00 91.12 81 PHE A C 1
ATOM 608 O O . PHE A 1 81 ? 9.771 0.775 7.356 1.00 91.12 81 PHE A O 1
ATOM 615 N N . PRO A 1 82 ? 7.794 -0.288 7.300 1.00 88.56 82 PRO A N 1
ATOM 616 C CA . PRO A 1 82 ? 8.187 -1.201 6.227 1.00 88.56 82 PRO A CA 1
ATOM 617 C C . PRO A 1 82 ? 8.519 -0.484 4.915 1.00 88.56 82 PRO A C 1
ATOM 619 O O . PRO A 1 82 ? 9.450 -0.886 4.223 1.00 88.56 82 PRO A O 1
ATOM 622 N N . ALA A 1 83 ? 7.799 0.592 4.581 1.00 88.44 83 ALA A N 1
ATOM 623 C CA . ALA A 1 83 ? 8.065 1.376 3.375 1.00 88.44 83 ALA A CA 1
ATOM 624 C C . ALA A 1 83 ? 9.414 2.107 3.468 1.00 88.44 83 ALA A C 1
ATOM 626 O O . ALA A 1 83 ? 10.196 2.088 2.517 1.00 88.44 83 ALA A O 1
ATOM 627 N N . LEU A 1 84 ? 9.717 2.692 4.633 1.00 93.19 84 LEU A N 1
ATOM 628 C CA . LEU A 1 84 ? 11.025 3.297 4.900 1.00 93.19 84 LEU A CA 1
ATOM 629 C C . LEU A 1 84 ? 12.143 2.254 4.844 1.00 93.19 84 LEU A C 1
ATOM 631 O O . LEU A 1 84 ? 13.175 2.489 4.220 1.00 93.19 84 LEU A O 1
ATOM 635 N N . TYR A 1 85 ? 11.929 1.089 5.453 1.00 93.25 85 TYR A N 1
ATOM 636 C CA . TYR A 1 85 ? 12.907 0.008 5.442 1.00 93.25 85 TYR A CA 1
ATOM 637 C C . TYR A 1 85 ? 13.175 -0.512 4.023 1.00 93.25 85 TYR A C 1
ATOM 639 O O . TYR A 1 85 ? 14.332 -0.653 3.632 1.00 93.25 85 TYR A O 1
ATOM 647 N N . ALA A 1 86 ? 12.130 -0.714 3.216 1.00 90.31 86 ALA A N 1
ATOM 648 C CA . ALA A 1 86 ? 12.269 -1.094 1.812 1.00 90.31 86 ALA A CA 1
ATOM 649 C C . ALA A 1 86 ? 13.071 -0.055 1.013 1.00 90.31 86 ALA A C 1
ATOM 651 O O . ALA A 1 86 ? 13.943 -0.427 0.231 1.00 90.31 86 ALA A O 1
ATOM 652 N N . PHE A 1 87 ? 12.833 1.238 1.247 1.00 92.75 87 PHE A N 1
ATOM 653 C CA . PHE A 1 87 ? 13.597 2.308 0.607 1.00 92.75 87 PHE A CA 1
ATOM 654 C C . PHE A 1 87 ? 15.086 2.262 0.979 1.00 92.75 87 PHE A C 1
ATOM 656 O O . PHE A 1 87 ? 15.942 2.350 0.098 1.00 92.75 87 PHE A O 1
ATOM 663 N N . VAL A 1 88 ? 15.402 2.060 2.264 1.00 95.62 88 VAL A N 1
ATOM 664 C CA . VAL A 1 88 ? 16.789 1.899 2.734 1.00 95.62 88 VAL A CA 1
ATOM 665 C C . VAL A 1 88 ? 17.453 0.696 2.064 1.00 95.62 88 VAL A C 1
ATOM 667 O O . VAL A 1 88 ? 18.559 0.830 1.547 1.00 95.62 88 VAL A O 1
ATOM 670 N N . LEU A 1 89 ? 16.773 -0.453 2.008 1.00 94.12 89 LEU A N 1
ATOM 671 C CA . LEU A 1 89 ? 17.297 -1.652 1.348 1.00 94.12 89 LEU A CA 1
AT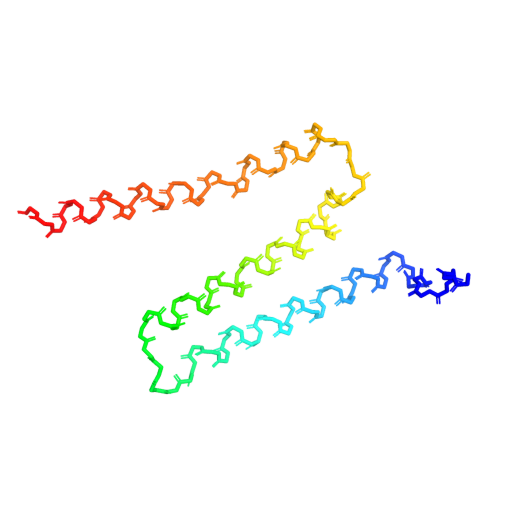OM 672 C C . LEU A 1 89 ? 17.533 -1.444 -0.152 1.00 94.12 89 LEU A C 1
ATOM 674 O O . LEU A 1 89 ? 18.550 -1.887 -0.680 1.00 94.12 89 LEU A O 1
ATOM 678 N N . MET A 1 90 ? 16.624 -0.757 -0.845 1.00 92.12 90 MET A N 1
ATOM 679 C CA . MET A 1 90 ? 16.792 -0.436 -2.265 1.00 92.12 90 MET A CA 1
ATOM 680 C C . MET A 1 90 ? 17.986 0.494 -2.504 1.00 92.12 90 MET A C 1
ATOM 682 O O . MET A 1 90 ? 18.750 0.272 -3.444 1.00 92.12 90 MET A O 1
ATOM 686 N N . ALA A 1 91 ? 18.175 1.506 -1.654 1.00 93.38 91 ALA A N 1
ATOM 687 C CA . ALA A 1 91 ? 19.321 2.409 -1.737 1.0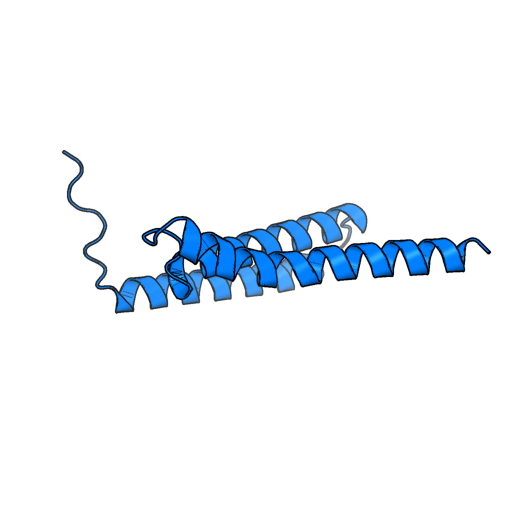0 93.38 91 ALA A CA 1
ATOM 688 C C . ALA A 1 91 ? 20.646 1.672 -1.479 1.00 93.38 91 ALA A C 1
ATOM 690 O O . ALA A 1 91 ? 21.622 1.877 -2.200 1.00 93.38 91 ALA A O 1
ATOM 691 N N . GLU A 1 92 ? 20.664 0.776 -0.492 1.00 94.25 92 GLU A N 1
ATOM 692 C CA . GLU A 1 92 ? 21.820 -0.051 -0.139 1.00 94.25 92 GLU A CA 1
ATOM 693 C C . GLU A 1 92 ? 22.196 -1.013 -1.276 1.00 94.25 92 GLU A C 1
ATOM 695 O O . GLU A 1 92 ? 23.349 -1.039 -1.714 1.00 94.25 92 GLU A O 1
ATOM 700 N N . ALA A 1 93 ? 21.207 -1.711 -1.842 1.00 92.25 93 ALA A N 1
ATOM 701 C CA . ALA A 1 93 ? 21.394 -2.581 -2.998 1.00 92.25 93 ALA A CA 1
ATOM 702 C C . ALA A 1 93 ? 21.883 -1.804 -4.230 1.00 92.25 93 ALA A C 1
ATOM 704 O O . ALA A 1 93 ? 22.782 -2.266 -4.932 1.00 92.25 93 ALA A O 1
ATOM 705 N N . SER A 1 94 ? 21.334 -0.609 -4.474 1.00 91.75 94 SER A N 1
ATOM 706 C CA . SER A 1 94 ? 21.783 0.269 -5.557 1.00 91.75 94 SER A CA 1
ATOM 707 C C . SER A 1 94 ? 23.241 0.685 -5.365 1.00 91.75 94 SER A C 1
ATOM 709 O O . SER A 1 94 ? 24.011 0.652 -6.317 1.00 91.75 94 SER A O 1
ATOM 711 N N . TRP A 1 95 ? 23.643 1.048 -4.146 1.00 92.69 95 TRP A N 1
ATOM 712 C CA . TRP A 1 95 ? 25.026 1.425 -3.847 1.00 92.69 95 TRP A CA 1
ATOM 713 C C . TRP A 1 95 ? 26.006 0.267 -4.061 1.00 92.69 95 TRP A C 1
ATOM 715 O O . TRP A 1 95 ? 27.091 0.476 -4.603 1.00 92.69 95 TRP A O 1
ATOM 725 N N . ARG A 1 96 ? 25.617 -0.955 -3.671 1.00 90.56 96 ARG A N 1
ATOM 726 C CA . ARG A 1 96 ? 26.416 -2.167 -3.909 1.00 90.56 96 ARG A CA 1
ATOM 727 C C . ARG A 1 96 ? 26.542 -2.515 -5.385 1.00 90.56 96 ARG A C 1
ATOM 729 O O . ARG A 1 96 ? 27.595 -2.975 -5.782 1.00 90.56 96 ARG A O 1
ATOM 736 N N . PHE A 1 97 ? 25.500 -2.302 -6.185 1.00 85.75 97 PHE A N 1
ATOM 737 C CA . PHE A 1 97 ? 25.537 -2.592 -7.622 1.00 85.75 97 PHE A CA 1
ATOM 738 C C . PHE A 1 97 ? 26.474 -1.671 -8.416 1.00 85.75 97 PHE A C 1
ATOM 740 O O . PHE A 1 97 ? 26.903 -2.042 -9.504 1.00 85.75 97 PHE A O 1
ATOM 747 N N . LEU A 1 98 ? 26.747 -0.462 -7.912 1.00 82.81 98 LEU A N 1
ATOM 748 C CA . LEU A 1 98 ? 27.627 0.519 -8.559 1.00 82.81 98 LEU A CA 1
ATOM 749 C C . LEU A 1 98 ? 29.113 0.387 -8.161 1.00 82.81 98 LEU A C 1
ATOM 751 O O . LEU A 1 98 ? 29.934 1.131 -8.698 1.00 82.81 98 LEU A O 1
ATOM 755 N N . ARG A 1 99 ? 29.460 -0.505 -7.226 1.00 69.81 99 ARG A N 1
ATOM 756 C CA . ARG A 1 99 ? 30.841 -0.812 -6.815 1.00 69.81 99 ARG A CA 1
ATOM 757 C C . ARG A 1 99 ? 31.246 -2.197 -7.294 1.00 69.81 99 ARG A C 1
ATOM 759 O O . ARG A 1 99 ? 32.445 -2.347 -7.603 1.00 69.81 99 ARG A O 1
#